Protein AF-A0A388LDQ7-F1 (afdb_monomer_lite)

Foldseek 3Di:
DDDDDDDDDDDDDDDDDDDDDDDDDDDDPDDDDDPPDPPPPPDDDPPDPDDDDDDDDDDDDDDDDDDPDPDDDPPPDPPCPPDDDPLLDADPVNLVQLVVLLVVLVVVLVVVPPVRSVPDDPQNSLQSSQVSCVVVVRHHHSVSSVVSVVVVVVVVVVVVVVVVVPDD

Radius of gyration: 33.32 Å; chains: 1; bounding box: 60×71×104 Å

Secondary structure (DSSP, 8-state):
-----------------------------------------------PPPP-------------------------------S--TTS---HHHHHHHHHHHHHHHHHHHHSTHHHHHSS-HHHHHHHHHHHHHHTT----HHHHHHHHHHHHHHHHHHHHHHHHT--

InterPro domains:
  IPR001005 SANT/Myb domain [PS50090] (90-153)
  IPR044822 Myb/SANT-like DNA-binding domain 4 [PF13837] (89-161)

pLDDT: mean 70.83, std 19.57, range [35.53, 97.06]

Structure (mmCIF, N/CA/C/O backbone):
data_AF-A0A388LDQ7-F1
#
_entry.id   AF-A0A388LDQ7-F1
#
loop_
_atom_site.group_PDB
_atom_site.id
_atom_site.type_symbol
_atom_site.label_atom_id
_atom_site.label_alt_id
_atom_site.label_comp_id
_atom_site.label_asym_id
_atom_site.label_entity_id
_atom_site.label_seq_id
_atom_site.pdbx_PDB_ins_code
_atom_site.Cartn_x
_atom_site.Cartn_y
_atom_site.Cartn_z
_atom_site.occupancy
_atom_site.B_iso_or_equiv
_atom_site.auth_seq_id
_atom_site.auth_comp_id
_atom_site.auth_asym_id
_atom_site.auth_atom_id
_atom_site.pdbx_PDB_model_num
ATOM 1 N N . MET A 1 1 ? 11.979 10.539 -60.676 1.00 44.88 1 MET A N 1
ATOM 2 C CA . MET A 1 1 ? 11.173 9.332 -60.961 1.00 44.88 1 MET A CA 1
ATOM 3 C C . MET A 1 1 ? 9.827 9.562 -60.312 1.00 44.88 1 MET A C 1
ATOM 5 O O . MET A 1 1 ? 9.741 9.486 -59.097 1.00 44.88 1 MET A O 1
ATOM 9 N N . GLU A 1 2 ? 8.830 9.957 -61.098 1.00 56.25 2 GLU A N 1
ATOM 10 C CA . GLU A 1 2 ? 7.490 10.298 -60.613 1.00 56.25 2 GLU A CA 1
ATOM 11 C C . GLU A 1 2 ? 6.458 9.740 -61.598 1.00 56.25 2 GLU A C 1
ATOM 13 O O . GLU A 1 2 ? 6.422 10.156 -62.754 1.00 56.25 2 GLU A O 1
ATOM 18 N N . ASN A 1 3 ? 5.684 8.754 -61.136 1.00 50.03 3 ASN A N 1
ATOM 19 C CA . ASN A 1 3 ? 4.371 8.262 -61.590 1.00 50.03 3 ASN A CA 1
ATOM 20 C C . ASN A 1 3 ? 4.084 7.005 -60.709 1.00 50.03 3 ASN A C 1
ATOM 22 O O . ASN A 1 3 ? 5.023 6.337 -60.299 1.00 50.03 3 ASN A O 1
ATOM 26 N N . ILE A 1 4 ? 2.894 6.625 -60.234 1.00 58.69 4 ILE A N 1
ATOM 27 C CA . ILE A 1 4 ? 1.515 6.738 -60.710 1.00 58.69 4 ILE A CA 1
ATOM 28 C C . ILE A 1 4 ? 0.579 6.778 -59.485 1.00 58.69 4 ILE A C 1
ATOM 30 O O . ILE A 1 4 ? 0.599 5.901 -58.623 1.00 58.69 4 ILE A O 1
ATOM 34 N N . THR A 1 5 ? -0.292 7.781 -59.457 1.00 57.25 5 THR A N 1
ATOM 35 C CA . THR A 1 5 ? -1.508 7.865 -58.643 1.00 57.25 5 THR A CA 1
ATOM 36 C C . THR A 1 5 ? -2.529 6.826 -59.111 1.00 57.25 5 THR A C 1
ATOM 38 O O . THR A 1 5 ? -2.852 6.832 -60.298 1.00 57.25 5 THR A O 1
ATOM 41 N N . ARG A 1 6 ? -3.091 6.015 -58.195 1.00 59.47 6 ARG A N 1
ATOM 42 C CA . ARG A 1 6 ? -4.524 5.619 -58.096 1.00 59.47 6 ARG A CA 1
ATOM 43 C C . ARG A 1 6 ? -4.703 4.281 -57.371 1.00 59.47 6 ARG A C 1
ATOM 45 O O . ARG A 1 6 ? -4.252 3.246 -57.841 1.00 59.47 6 ARG A O 1
ATOM 52 N N . GLY A 1 7 ? -5.468 4.311 -56.284 1.00 62.94 7 GLY A N 1
ATOM 53 C CA . GLY A 1 7 ? -5.995 3.120 -55.624 1.00 62.94 7 GLY A CA 1
ATOM 54 C C . GLY A 1 7 ? -6.949 3.504 -54.500 1.00 62.94 7 GLY A C 1
ATOM 55 O O . GLY A 1 7 ? -6.602 3.385 -53.333 1.00 62.94 7 GLY A O 1
ATOM 56 N N . VAL A 1 8 ? -8.122 4.038 -54.849 1.00 62.53 8 VAL A N 1
ATOM 57 C CA . VAL A 1 8 ? -9.217 4.255 -53.893 1.00 62.53 8 VAL A CA 1
ATOM 58 C C . VAL A 1 8 ? -10.045 2.974 -53.868 1.00 62.53 8 VAL A C 1
ATOM 60 O O . VAL A 1 8 ? -10.683 2.651 -54.867 1.00 62.53 8 VAL A O 1
ATOM 63 N N . SER A 1 9 ? -10.048 2.256 -52.747 1.00 66.19 9 SER A N 1
ATOM 64 C CA . SER A 1 9 ? -11.003 1.170 -52.512 1.00 66.19 9 SER A CA 1
ATOM 65 C C . SER A 1 9 ? -12.163 1.706 -51.687 1.00 66.19 9 SER A C 1
ATOM 67 O O . SER A 1 9 ? -12.020 2.000 -50.504 1.00 66.19 9 SER A O 1
ATOM 69 N N . ASN A 1 10 ? -13.310 1.840 -52.346 1.00 64.50 10 ASN A N 1
ATOM 70 C CA . ASN A 1 10 ? -14.585 2.225 -51.766 1.00 64.50 10 ASN A CA 1
ATOM 71 C C . ASN A 1 10 ? -15.541 1.043 -51.965 1.00 64.50 10 ASN A C 1
ATOM 73 O O . ASN A 1 10 ? -16.010 0.844 -53.080 1.00 64.50 10 ASN A O 1
ATOM 77 N N . MET A 1 11 ? -15.823 0.253 -50.925 1.00 70.19 11 MET A N 1
ATOM 78 C CA . MET A 1 11 ? -16.971 -0.661 -50.930 1.00 70.19 11 MET A CA 1
ATOM 79 C C . MET A 1 11 ? -17.639 -0.688 -49.557 1.00 70.19 11 MET A C 1
ATOM 81 O O . MET A 1 11 ? -17.048 -1.057 -48.547 1.00 70.19 11 MET A O 1
ATOM 85 N N . ARG A 1 12 ? -18.898 -0.258 -49.568 1.00 62.56 12 ARG A N 1
ATOM 86 C CA . ARG A 1 12 ? -19.868 -0.266 -48.480 1.00 62.56 12 ARG A CA 1
ATOM 87 C C . ARG A 1 12 ? -20.870 -1.367 -48.819 1.00 62.56 12 ARG A C 1
ATOM 89 O O . ARG A 1 12 ? -21.504 -1.277 -49.863 1.00 62.56 12 ARG A O 1
ATOM 96 N N . ALA A 1 13 ? -21.019 -2.366 -47.956 1.00 67.50 13 ALA A N 1
ATOM 97 C CA . ALA A 1 13 ? -22.099 -3.344 -48.037 1.00 67.50 13 ALA A CA 1
ATOM 98 C C . ALA A 1 13 ? -22.972 -3.197 -46.787 1.00 67.50 13 ALA A C 1
ATOM 100 O O . ALA A 1 13 ? -22.516 -3.424 -45.670 1.00 67.50 13 ALA A O 1
ATOM 101 N N . HIS A 1 14 ? -24.205 -2.738 -46.997 1.00 56.59 14 HIS A N 1
ATOM 102 C CA . HIS A 1 14 ? -25.313 -2.919 -46.063 1.00 56.59 14 HIS A CA 1
ATOM 103 C C . HIS A 1 14 ? -26.007 -4.196 -46.508 1.00 56.59 14 HIS A C 1
ATOM 105 O O . HIS A 1 14 ? -26.293 -4.354 -47.696 1.00 56.59 14 HIS A O 1
ATOM 111 N N . SER A 1 15 ? -26.260 -5.110 -45.587 1.00 62.06 15 SER A N 1
ATOM 112 C CA . SER A 1 15 ? -27.215 -6.187 -45.809 1.00 62.06 15 SER A CA 1
ATOM 113 C C . SER A 1 15 ? -28.037 -6.314 -44.541 1.00 62.06 15 SER A C 1
ATOM 115 O O . SER A 1 15 ? -27.539 -6.674 -43.480 1.00 62.06 15 SER A O 1
ATOM 117 N N . ASP A 1 16 ? -29.264 -5.851 -44.711 1.00 57.34 16 ASP A N 1
ATOM 118 C CA . ASP A 1 16 ? -30.434 -5.976 -43.865 1.00 57.34 16 ASP A CA 1
ATOM 119 C C . ASP A 1 16 ? -30.897 -7.443 -43.824 1.00 57.34 16 ASP A C 1
ATOM 121 O O . ASP A 1 16 ? -30.726 -8.167 -44.811 1.00 57.34 16 ASP A O 1
ATOM 125 N N . GLY A 1 17 ? -31.497 -7.853 -42.705 1.00 53.12 17 GLY A N 1
ATOM 126 C CA . GLY A 1 17 ? -32.461 -8.950 -42.700 1.00 53.12 17 GLY A CA 1
ATOM 127 C C . GLY A 1 17 ? -32.195 -10.052 -41.680 1.00 53.12 17 GLY A C 1
ATOM 128 O O . GLY A 1 17 ? -31.276 -10.854 -41.845 1.00 53.12 17 GLY A O 1
ATOM 129 N N . GLY A 1 18 ? -33.086 -10.156 -40.691 1.00 54.47 18 GLY A N 1
ATOM 130 C CA . GLY A 1 18 ? -33.342 -11.428 -40.020 1.00 54.47 18 GLY A CA 1
ATOM 131 C C . GLY A 1 18 ? -33.845 -11.332 -38.588 1.00 54.47 18 GLY A C 1
ATOM 132 O O . GLY A 1 18 ? -33.142 -11.771 -37.683 1.00 54.47 18 GLY A O 1
ATOM 133 N N . ASP A 1 19 ? -35.061 -10.824 -38.392 1.00 58.84 19 ASP A N 1
ATOM 134 C CA . ASP A 1 19 ? -35.851 -11.120 -37.196 1.00 58.84 19 ASP A CA 1
ATOM 135 C C . ASP A 1 19 ? -36.131 -12.633 -37.120 1.00 58.84 19 ASP A C 1
ATOM 137 O O . ASP A 1 19 ? -36.508 -13.263 -38.115 1.00 58.84 19 ASP A O 1
ATOM 141 N N . ASN A 1 20 ? -35.968 -13.223 -35.938 1.00 61.78 20 ASN A N 1
ATOM 142 C CA . ASN A 1 20 ? -36.762 -14.376 -35.528 1.00 61.78 20 ASN A CA 1
ATOM 143 C C . ASN A 1 20 ? -36.949 -14.354 -34.015 1.00 61.78 20 ASN A C 1
ATOM 145 O O . ASN A 1 20 ? -35.993 -14.433 -33.241 1.00 61.78 20 ASN A O 1
ATOM 149 N N . ASP A 1 21 ? -38.219 -14.251 -33.652 1.00 55.88 21 ASP A N 1
ATOM 150 C CA . ASP A 1 21 ? -38.769 -14.467 -32.332 1.00 55.88 21 ASP A CA 1
ATOM 151 C C . ASP A 1 21 ? -38.489 -15.897 -31.854 1.00 55.88 21 ASP A C 1
ATOM 153 O O . ASP A 1 21 ? -38.725 -16.878 -32.561 1.00 55.88 21 ASP A O 1
ATOM 157 N N . GLY A 1 22 ? -38.005 -16.002 -30.620 1.00 54.41 22 GLY A N 1
ATOM 158 C CA . GLY A 1 22 ? -37.788 -17.254 -29.908 1.00 54.41 22 GLY A CA 1
ATOM 159 C C . GLY A 1 22 ? -38.078 -17.050 -28.430 1.00 54.41 22 GLY A C 1
ATOM 160 O O . GLY A 1 22 ? -37.165 -16.893 -27.627 1.00 54.41 22 GLY A O 1
ATOM 161 N N . ASP A 1 23 ? -39.369 -16.994 -28.118 1.00 51.94 23 ASP A N 1
ATOM 162 C CA . ASP A 1 23 ? -39.954 -17.211 -26.797 1.00 51.94 23 ASP A CA 1
ATOM 163 C C . ASP A 1 23 ? -39.484 -18.549 -26.197 1.00 51.94 23 ASP A C 1
ATOM 165 O O . ASP A 1 23 ? -39.579 -19.584 -26.856 1.00 51.94 23 ASP A O 1
ATOM 169 N N . ALA A 1 24 ? -38.985 -18.514 -24.958 1.00 56.88 24 ALA A N 1
ATOM 170 C CA . ALA A 1 24 ? -39.156 -19.576 -23.964 1.00 56.88 24 ALA A CA 1
ATOM 171 C C . ALA A 1 24 ? -38.618 -19.109 -22.600 1.00 56.88 24 ALA A C 1
ATOM 173 O O . ALA A 1 24 ? -37.421 -18.876 -22.425 1.00 56.88 24 ALA A O 1
ATOM 174 N N . SER A 1 25 ? -39.535 -18.991 -21.640 1.00 57.28 25 SER A N 1
ATOM 175 C CA . SER A 1 25 ? -39.260 -18.911 -20.201 1.00 57.28 25 SER A CA 1
ATOM 176 C C . SER A 1 25 ? -38.449 -20.115 -19.714 1.00 57.28 25 SER A C 1
ATOM 178 O O . SER A 1 25 ? -38.657 -21.214 -20.219 1.00 57.28 25 SER A O 1
ATOM 180 N N . ASP A 1 26 ? -37.634 -19.928 -18.674 1.00 57.28 26 ASP A N 1
ATOM 181 C CA . ASP A 1 26 ? -37.825 -20.681 -17.425 1.00 57.28 26 ASP A CA 1
ATOM 182 C C . ASP A 1 26 ? -37.099 -19.983 -16.263 1.00 57.28 26 ASP A C 1
ATOM 184 O O . ASP A 1 26 ? -35.896 -19.709 -16.312 1.00 57.28 26 ASP A O 1
ATOM 188 N N . ASP A 1 27 ? -37.879 -19.664 -15.236 1.00 57.78 27 ASP A N 1
ATOM 189 C CA . ASP A 1 27 ? -37.435 -19.290 -13.903 1.00 57.78 27 ASP A CA 1
ATOM 190 C C . ASP A 1 27 ? -36.769 -20.496 -13.225 1.00 57.78 27 ASP A C 1
ATOM 192 O O . ASP A 1 27 ? -37.428 -21.490 -12.932 1.00 57.78 27 ASP A O 1
ATOM 196 N N . ALA A 1 28 ? -35.489 -20.371 -12.881 1.00 61.97 28 ALA A N 1
ATOM 197 C CA . ALA A 1 28 ? -34.849 -21.243 -11.902 1.00 61.97 28 ALA A CA 1
ATOM 198 C C . ALA A 1 28 ? -34.256 -20.387 -10.775 1.00 61.97 28 ALA A C 1
ATOM 200 O O . ALA A 1 28 ? -33.117 -19.917 -1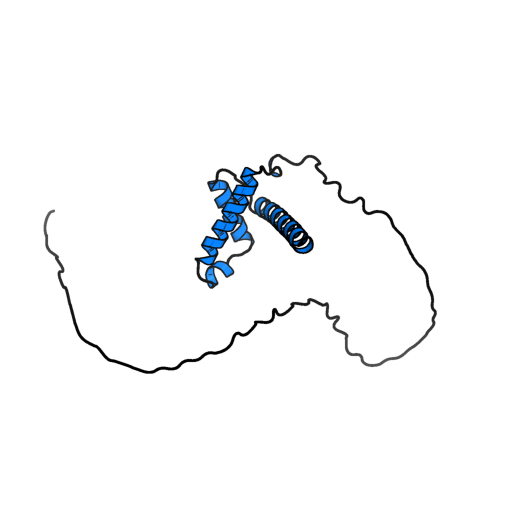0.829 1.00 61.97 28 ALA A O 1
ATOM 201 N N . ASP A 1 29 ? -35.091 -20.167 -9.759 1.00 58.94 29 ASP A N 1
ATOM 202 C CA . ASP A 1 29 ? -34.675 -19.946 -8.378 1.00 58.94 29 ASP A CA 1
ATOM 203 C C . ASP A 1 29 ? -33.929 -21.192 -7.901 1.00 58.94 29 ASP A C 1
ATOM 205 O O . ASP A 1 29 ? -34.541 -22.216 -7.618 1.00 58.94 29 ASP A O 1
ATOM 209 N N . GLU A 1 30 ? -32.604 -21.113 -7.814 1.00 59.03 30 GLU A N 1
ATOM 210 C CA . GLU A 1 30 ? -31.812 -22.118 -7.112 1.00 59.03 30 GLU A CA 1
ATOM 211 C C . GLU A 1 30 ? -30.809 -21.429 -6.188 1.00 59.03 30 GLU A C 1
ATOM 213 O O . GLU A 1 30 ? -29.662 -21.151 -6.532 1.00 59.03 30 GLU A O 1
ATOM 218 N N . GLY A 1 31 ? -31.290 -21.148 -4.978 1.00 52.03 31 GLY A N 1
ATOM 219 C CA . GLY A 1 31 ? -30.615 -21.612 -3.772 1.00 52.03 31 GLY A CA 1
ATOM 220 C C . GLY A 1 31 ? -29.258 -20.986 -3.470 1.00 52.03 31 GLY A C 1
ATOM 221 O O . GLY A 1 31 ? -28.205 -21.449 -3.902 1.00 52.03 31 GLY A O 1
ATOM 222 N N . PHE A 1 32 ? -29.295 -20.011 -2.566 1.00 55.00 32 PHE A N 1
ATOM 223 C CA . PHE A 1 32 ? -28.217 -19.695 -1.634 1.00 55.00 32 PHE A CA 1
ATOM 224 C C . PHE A 1 32 ? -27.551 -20.983 -1.114 1.00 55.00 32 PHE A C 1
ATOM 226 O O . PHE A 1 32 ? -28.099 -21.667 -0.252 1.00 55.00 32 PHE A O 1
ATOM 233 N N . LYS A 1 33 ? -26.365 -21.317 -1.635 1.00 58.09 33 LYS A N 1
ATOM 234 C CA . LYS A 1 33 ? -25.460 -22.268 -0.992 1.00 58.09 33 LYS A CA 1
ATOM 235 C C . LYS A 1 33 ? -24.370 -21.484 -0.274 1.00 58.09 33 LYS A C 1
ATOM 237 O O . LYS A 1 33 ? -23.517 -20.836 -0.877 1.00 58.09 33 LYS A O 1
ATOM 242 N N . GLU A 1 34 ? -24.465 -21.513 1.042 1.00 56.25 34 GLU A N 1
ATOM 243 C CA . GLU A 1 34 ? -23.386 -21.212 1.966 1.00 56.25 34 GLU A CA 1
ATOM 244 C C . GLU A 1 34 ? -22.212 -22.164 1.687 1.00 56.25 34 GLU A C 1
ATOM 246 O O . GLU A 1 34 ? -22.246 -23.347 2.020 1.00 56.25 34 GLU A O 1
ATOM 251 N N . ASP A 1 35 ? -21.170 -21.674 1.015 1.00 54.03 35 ASP A N 1
ATOM 252 C CA . ASP A 1 35 ? -19.917 -22.416 0.915 1.00 54.03 35 ASP A CA 1
ATOM 253 C C . ASP A 1 35 ? -19.231 -22.340 2.284 1.00 54.03 35 ASP A C 1
ATOM 255 O O . ASP A 1 35 ? -18.598 -21.350 2.655 1.00 54.03 35 ASP A O 1
ATOM 259 N N . VAL A 1 36 ? -19.448 -23.402 3.057 1.00 63.78 36 VAL A N 1
ATOM 260 C CA . VAL A 1 36 ? -18.804 -23.688 4.335 1.00 63.78 36 VAL A CA 1
ATOM 261 C C . VAL A 1 36 ? -17.295 -23.596 4.130 1.00 63.78 36 VAL A C 1
ATOM 263 O O . VAL A 1 36 ? -16.711 -24.339 3.340 1.00 63.78 36 VAL A O 1
ATOM 266 N N . GLU A 1 37 ? -16.674 -22.642 4.818 1.00 56.53 37 GLU A N 1
ATOM 267 C CA . GLU A 1 37 ? -15.229 -22.477 4.895 1.00 56.53 37 GLU A CA 1
ATOM 268 C C . GLU A 1 37 ? -14.640 -23.802 5.393 1.00 56.53 37 GLU A C 1
ATOM 270 O O . GLU A 1 37 ? -14.803 -24.174 6.555 1.00 56.53 37 GLU A O 1
ATOM 275 N N . ALA A 1 38 ? -14.030 -24.567 4.484 1.00 59.78 38 ALA A N 1
ATOM 276 C CA . ALA A 1 38 ? -13.283 -25.756 4.845 1.00 59.78 38 ALA A CA 1
ATOM 277 C C . ALA A 1 38 ? -12.105 -25.293 5.704 1.00 59.78 38 ALA A C 1
ATOM 279 O O . ALA A 1 38 ? -11.132 -24.737 5.193 1.00 59.78 38 ALA A O 1
ATOM 280 N N . GLY A 1 39 ? -12.253 -25.463 7.018 1.00 50.41 39 GLY A N 1
ATOM 281 C CA . GLY A 1 39 ? -11.175 -25.316 7.977 1.00 50.41 39 GLY A CA 1
ATOM 282 C C . GLY A 1 39 ? -10.049 -26.259 7.584 1.00 50.41 39 GLY A C 1
ATOM 283 O O . GLY A 1 39 ? -10.201 -27.477 7.641 1.00 50.41 39 GLY A O 1
ATOM 284 N N . ASP A 1 40 ? -8.938 -25.681 7.148 1.00 57.81 40 ASP A N 1
ATOM 285 C CA . ASP A 1 40 ? -7.655 -26.365 7.070 1.00 57.81 40 ASP A CA 1
ATOM 286 C C . ASP A 1 40 ? -7.105 -26.421 8.503 1.00 57.81 40 ASP A C 1
ATOM 288 O O . ASP A 1 40 ? -6.300 -25.588 8.923 1.00 57.81 40 ASP A O 1
ATOM 292 N N . ASP A 1 41 ? -7.666 -27.332 9.301 1.00 65.56 41 ASP A N 1
ATOM 293 C CA . ASP A 1 41 ? -7.072 -27.762 10.564 1.00 65.56 41 ASP A CA 1
ATOM 294 C C . ASP A 1 41 ? -5.873 -28.652 10.211 1.00 65.56 41 ASP A C 1
ATOM 296 O O . ASP A 1 41 ? -6.000 -29.853 9.957 1.00 65.56 41 ASP A O 1
ATOM 300 N N . ASP A 1 42 ? -4.695 -28.029 10.153 1.00 62.22 42 ASP A N 1
ATOM 301 C CA . ASP A 1 42 ? -3.397 -28.702 10.201 1.00 62.22 42 ASP A CA 1
ATOM 302 C C . ASP A 1 42 ? -3.190 -29.240 11.630 1.00 62.22 42 ASP A C 1
ATOM 304 O O . ASP A 1 42 ? -2.406 -28.722 12.424 1.00 62.22 42 ASP A O 1
ATOM 308 N N . ASP A 1 43 ? -3.961 -30.269 11.983 1.00 57.78 43 ASP A N 1
ATOM 309 C CA . ASP A 1 43 ? -3.670 -31.129 13.121 1.00 57.78 43 ASP A CA 1
ATOM 310 C C . ASP A 1 43 ? -2.805 -32.290 12.621 1.00 57.78 43 ASP A C 1
ATOM 312 O O . ASP A 1 43 ? -3.286 -33.292 12.087 1.00 57.78 43 ASP A O 1
ATOM 316 N N . ASP A 1 44 ? -1.497 -32.101 12.785 1.00 59.66 44 ASP A N 1
ATOM 317 C CA . ASP A 1 44 ? -0.438 -33.100 12.944 1.00 59.66 44 ASP A CA 1
ATOM 318 C C . ASP A 1 44 ? -0.993 -34.530 13.148 1.00 59.66 44 ASP A C 1
ATOM 320 O O . ASP A 1 44 ? -1.353 -34.938 14.255 1.00 59.66 44 ASP A O 1
ATOM 324 N N . ILE A 1 45 ? -1.110 -35.305 12.061 1.00 58.44 45 ILE A N 1
ATOM 325 C CA . ILE A 1 45 ? -1.465 -36.726 12.132 1.00 58.44 45 ILE A CA 1
ATOM 326 C C . ILE A 1 45 ? -0.164 -37.504 12.365 1.00 58.44 45 ILE A C 1
ATOM 328 O O . ILE A 1 45 ? 0.569 -37.761 11.402 1.00 58.44 45 ILE A O 1
ATOM 332 N N . PRO A 1 46 ? 0.142 -37.986 13.586 1.00 52.09 46 PRO A N 1
ATOM 333 C CA . PRO A 1 46 ? 1.205 -38.957 13.750 1.00 52.09 46 PRO A CA 1
ATOM 334 C C . PRO A 1 46 ? 0.750 -40.266 13.103 1.00 52.09 46 PRO A C 1
ATOM 336 O O . PRO A 1 46 ? -0.084 -41.003 13.640 1.00 52.09 46 PRO A O 1
ATOM 339 N N . ILE A 1 47 ? 1.311 -40.574 11.933 1.00 52.53 47 ILE A N 1
ATOM 340 C CA . ILE A 1 47 ? 1.154 -41.868 11.269 1.00 52.53 47 ILE A CA 1
ATOM 341 C C . ILE A 1 47 ? 1.681 -42.948 12.224 1.00 52.53 47 ILE A C 1
ATOM 343 O O . ILE A 1 47 ? 2.884 -43.130 12.411 1.00 52.53 47 ILE A O 1
ATOM 347 N N . ARG A 1 48 ? 0.753 -43.667 12.861 1.00 59.41 48 ARG A N 1
ATOM 348 C CA . ARG A 1 48 ? 1.032 -44.814 13.732 1.00 59.41 48 ARG A CA 1
ATOM 349 C C . ARG A 1 48 ? 1.446 -45.995 12.845 1.00 59.41 48 ARG A C 1
ATOM 351 O O . ARG A 1 48 ? 0.631 -46.416 12.024 1.00 59.41 48 ARG A O 1
ATOM 358 N N . PRO A 1 49 ? 2.634 -46.602 13.008 1.00 49.31 49 PRO A N 1
ATOM 359 C CA . PRO A 1 49 ? 2.908 -47.863 12.343 1.00 49.31 49 PRO A CA 1
ATOM 360 C C . PRO A 1 49 ? 2.103 -48.982 13.016 1.00 49.31 49 PRO A C 1
ATOM 362 O O . PRO A 1 49 ? 2.222 -49.256 14.213 1.00 49.31 49 PRO A O 1
ATOM 365 N N . LEU A 1 50 ? 1.245 -49.600 12.207 1.00 46.44 50 LEU A N 1
ATOM 366 C CA . LEU A 1 50 ? 0.429 -50.767 12.513 1.00 46.44 50 LEU A CA 1
ATOM 367 C C . LEU A 1 50 ? 1.345 -51.953 12.860 1.00 46.44 50 LEU A C 1
ATOM 369 O O . LEU A 1 50 ? 2.172 -52.377 12.056 1.00 46.44 50 LEU A O 1
ATOM 373 N N . GLY A 1 51 ? 1.234 -52.446 14.093 1.00 35.53 51 GLY A N 1
ATOM 374 C CA . GLY A 1 51 ? 2.176 -53.403 14.664 1.00 35.53 51 GLY A CA 1
ATOM 375 C C . GLY A 1 51 ? 2.078 -54.827 14.117 1.00 35.53 51 GLY A C 1
ATOM 376 O O . GLY A 1 51 ? 1.043 -55.252 13.606 1.00 35.53 51 GLY A O 1
ATOM 377 N N . LYS A 1 52 ? 3.150 -55.596 14.346 1.00 43.44 52 LYS A N 1
ATOM 378 C CA . LYS A 1 52 ? 3.112 -57.057 14.490 1.00 43.44 52 LYS A CA 1
ATOM 379 C C . LYS A 1 52 ? 4.255 -57.547 15.394 1.00 43.44 52 LYS A C 1
ATOM 381 O O . LYS A 1 52 ? 5.425 -57.404 15.073 1.00 43.44 52 LYS A O 1
ATOM 386 N N . THR A 1 53 ? 3.825 -58.136 16.515 1.00 41.19 53 THR A N 1
ATOM 387 C CA . THR A 1 53 ? 4.401 -59.271 17.265 1.00 41.19 53 THR A CA 1
ATOM 388 C C . THR A 1 53 ? 5.826 -59.195 17.832 1.00 41.19 53 THR A C 1
ATOM 390 O O . THR A 1 53 ? 6.801 -59.151 17.095 1.00 41.19 53 THR A O 1
ATOM 393 N N . GLY A 1 54 ? 5.933 -59.392 19.153 1.00 35.69 54 GLY A N 1
ATOM 394 C CA . GLY A 1 54 ? 7.157 -59.869 19.810 1.00 35.69 54 GLY A CA 1
ATOM 395 C C . GLY A 1 54 ? 7.336 -59.316 21.221 1.00 35.69 54 GLY A C 1
ATOM 396 O O . GLY A 1 54 ? 7.926 -58.261 21.407 1.00 35.69 54 GLY A O 1
ATOM 397 N N . GLY A 1 55 ? 6.792 -60.003 22.226 1.00 42.78 55 GLY A N 1
ATOM 398 C CA . GLY A 1 55 ? 6.794 -59.532 23.610 1.00 42.78 55 GLY A CA 1
ATOM 399 C C . GLY A 1 55 ? 8.156 -59.573 24.315 1.00 42.78 55 GLY A C 1
ATOM 400 O O . GLY A 1 55 ? 8.949 -60.487 24.110 1.00 42.78 55 GLY A O 1
ATOM 401 N N . ARG A 1 56 ? 8.362 -58.643 25.255 1.00 48.44 56 ARG A N 1
ATOM 402 C CA . ARG A 1 56 ? 8.963 -58.903 26.577 1.00 48.44 56 ARG A CA 1
ATOM 403 C C . ARG A 1 56 ? 8.732 -57.696 27.484 1.00 48.44 56 ARG A C 1
ATOM 405 O O . ARG A 1 56 ? 9.027 -56.572 27.109 1.00 48.44 56 ARG A O 1
ATOM 412 N N . GLY A 1 57 ? 8.112 -57.947 28.635 1.00 40.62 57 GLY A N 1
ATOM 413 C CA . GLY A 1 57 ? 7.565 -56.917 29.516 1.00 40.62 57 GLY A CA 1
ATOM 414 C C . GLY A 1 57 ? 8.557 -56.234 30.458 1.00 40.62 57 GLY A C 1
ATOM 415 O O . GLY A 1 57 ? 9.757 -56.204 30.195 1.00 40.62 57 GLY A O 1
ATOM 416 N N . LYS A 1 58 ? 7.991 -55.800 31.606 1.00 47.31 58 LYS A N 1
ATOM 417 C CA . LYS A 1 58 ? 8.600 -55.143 32.789 1.00 47.31 58 LYS A CA 1
ATOM 418 C C . LYS A 1 58 ? 8.564 -53.609 32.651 1.00 47.31 58 LYS A C 1
ATOM 420 O O . LYS A 1 58 ? 9.305 -53.052 31.869 1.00 47.31 58 LYS A O 1
ATOM 425 N N . GLY A 1 59 ? 7.710 -52.831 33.312 1.00 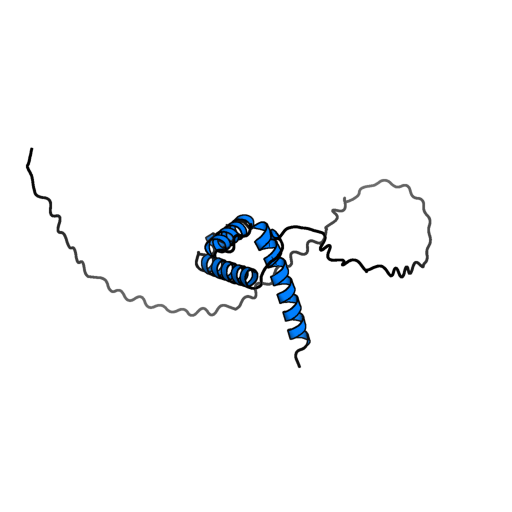40.16 59 GLY A N 1
ATOM 426 C CA . GLY A 1 59 ? 6.935 -52.998 34.537 1.00 40.16 59 GLY A CA 1
ATOM 427 C C . GLY A 1 59 ? 7.302 -51.855 35.497 1.00 40.16 59 GLY A C 1
ATOM 428 O O . GLY A 1 59 ? 8.487 -51.581 35.647 1.00 40.16 59 GLY A O 1
ATOM 429 N N . ARG A 1 60 ? 6.295 -51.316 36.214 1.00 51.78 60 ARG A N 1
ATOM 430 C CA . ARG A 1 60 ? 6.370 -50.368 37.361 1.00 51.78 60 ARG A CA 1
ATOM 431 C C . ARG A 1 60 ? 6.635 -48.901 36.959 1.00 51.78 60 ARG A C 1
ATOM 433 O O . ARG A 1 60 ? 7.598 -48.634 36.270 1.00 51.78 60 ARG A O 1
ATOM 440 N N . GLY A 1 61 ? 5.887 -47.882 37.374 1.00 42.16 61 GLY A N 1
ATOM 441 C CA . GLY A 1 61 ? 4.760 -47.746 38.296 1.00 42.16 61 GLY A CA 1
ATOM 442 C C . GLY A 1 61 ? 4.757 -46.321 38.881 1.00 42.16 61 GLY A C 1
ATOM 443 O O . GLY A 1 61 ? 5.827 -45.739 38.991 1.00 42.16 61 GLY A O 1
ATOM 444 N N . ARG A 1 62 ? 3.580 -45.852 39.338 1.00 51.25 62 ARG A N 1
ATOM 445 C CA . ARG A 1 62 ? 3.345 -44.725 40.282 1.00 51.25 62 ARG A CA 1
ATOM 446 C C . ARG A 1 62 ? 3.704 -43.334 39.710 1.00 51.25 62 ARG A C 1
ATOM 448 O O . ARG A 1 62 ? 4.823 -43.092 39.310 1.00 51.25 62 ARG A O 1
ATOM 455 N N . GLY A 1 63 ? 2.800 -42.370 39.583 1.00 39.88 63 GLY A N 1
ATOM 456 C CA . GLY A 1 63 ? 1.854 -41.907 40.588 1.00 39.88 63 GLY A CA 1
ATOM 457 C C . GLY A 1 63 ? 2.329 -40.553 41.131 1.00 39.88 63 GLY A C 1
ATOM 458 O O . GLY A 1 63 ? 3.425 -40.465 41.665 1.00 39.88 63 GLY A O 1
ATOM 459 N N . ALA A 1 64 ? 1.442 -39.561 41.041 1.00 44.41 64 ALA A N 1
ATOM 460 C CA . ALA A 1 64 ? 1.342 -38.381 41.900 1.00 44.41 64 ALA A CA 1
ATOM 461 C C . ALA A 1 64 ? 2.250 -37.143 41.668 1.00 44.41 64 ALA A C 1
ATOM 463 O O . ALA A 1 64 ? 3.413 -37.105 42.039 1.00 44.41 64 ALA A O 1
ATOM 464 N N . LEU A 1 65 ? 1.561 -36.071 41.249 1.00 46.12 65 LEU A N 1
ATOM 465 C CA . LEU A 1 65 ? 1.453 -34.768 41.927 1.00 46.12 65 LEU A CA 1
ATOM 466 C C . LEU A 1 65 ? 2.630 -33.766 41.929 1.00 46.12 65 LEU A C 1
ATOM 468 O O . LEU A 1 65 ? 3.750 -34.047 42.325 1.00 46.12 65 LEU A O 1
ATOM 472 N N . ARG A 1 66 ? 2.199 -32.508 41.724 1.00 52.03 66 ARG A N 1
ATOM 473 C CA . ARG A 1 66 ? 2.773 -31.218 42.156 1.00 52.03 66 ARG A CA 1
ATOM 474 C C . ARG A 1 66 ? 3.955 -30.650 41.367 1.00 52.03 66 ARG A C 1
ATOM 476 O O . ARG A 1 66 ? 5.107 -30.988 41.579 1.00 52.03 66 ARG A O 1
ATOM 483 N N . GLY A 1 67 ? 3.642 -29.584 40.632 1.00 41.47 67 GLY A N 1
ATOM 484 C CA . GLY A 1 67 ? 4.610 -28.585 40.192 1.00 41.47 67 GLY A CA 1
ATOM 485 C C . GLY A 1 67 ? 3.922 -27.298 39.748 1.00 41.47 67 GLY A C 1
ATOM 486 O O . GLY A 1 67 ? 3.855 -27.009 38.564 1.00 41.47 67 GLY A O 1
ATOM 487 N N . ARG A 1 68 ? 3.367 -26.531 40.695 1.00 54.69 68 ARG A N 1
ATOM 488 C CA . ARG A 1 68 ? 2.928 -25.149 40.453 1.00 54.69 68 ARG A CA 1
ATOM 489 C C . ARG A 1 68 ? 4.171 -24.264 40.408 1.00 54.69 68 ARG A C 1
ATOM 491 O O . ARG A 1 68 ? 4.650 -23.852 41.459 1.00 54.69 68 ARG A O 1
ATOM 498 N N . SER A 1 69 ? 4.679 -23.967 39.218 1.00 52.66 69 SER A N 1
ATOM 499 C CA . SER A 1 69 ? 5.665 -22.905 39.011 1.00 52.66 69 SER A CA 1
ATOM 500 C C . SER A 1 69 ? 4.952 -21.635 38.550 1.00 52.66 69 SER A C 1
ATOM 502 O O . SER A 1 69 ? 4.666 -21.408 37.380 1.00 52.66 69 SER A O 1
ATOM 504 N N . VAL A 1 70 ? 4.650 -20.781 39.527 1.00 53.19 70 VAL A N 1
ATOM 505 C CA . VAL A 1 70 ? 4.387 -19.355 39.315 1.00 53.19 70 VAL A CA 1
ATOM 506 C C . VAL A 1 70 ? 5.714 -18.702 38.927 1.00 53.19 70 VAL A C 1
ATOM 508 O O . VAL A 1 70 ? 6.503 -18.318 39.785 1.00 53.19 70 VAL A O 1
ATOM 511 N N . GLY A 1 71 ? 5.975 -18.615 37.625 1.00 45.38 71 GLY A N 1
ATOM 512 C CA . GLY A 1 71 ? 7.076 -17.844 37.056 1.00 45.38 71 GLY A CA 1
ATOM 513 C C . GLY A 1 71 ? 6.577 -16.489 36.568 1.00 45.38 71 GLY A C 1
ATOM 514 O O . GLY A 1 71 ? 6.177 -16.344 35.419 1.00 45.38 71 GLY A O 1
ATOM 515 N N . ARG A 1 72 ? 6.594 -15.483 37.448 1.00 56.06 72 ARG A N 1
ATOM 516 C CA . ARG A 1 72 ? 6.581 -14.070 37.043 1.00 56.06 72 ARG A CA 1
ATOM 517 C C . ARG A 1 72 ? 7.825 -13.811 36.190 1.00 56.06 72 ARG A C 1
ATOM 519 O O . ARG A 1 72 ? 8.930 -13.964 36.696 1.00 56.06 72 ARG A O 1
ATOM 526 N N . GLY A 1 73 ? 7.656 -13.377 34.943 1.00 52.16 73 GLY A N 1
ATOM 527 C CA . GLY A 1 73 ? 8.808 -13.042 34.100 1.00 52.16 73 GLY A CA 1
ATOM 528 C C . GLY A 1 73 ? 8.483 -12.617 32.673 1.00 52.16 73 GLY A C 1
ATOM 529 O O . GLY A 1 73 ? 9.219 -12.964 31.766 1.00 52.16 73 GLY A O 1
ATOM 530 N N . GLY A 1 74 ? 7.386 -11.890 32.454 1.00 49.03 74 G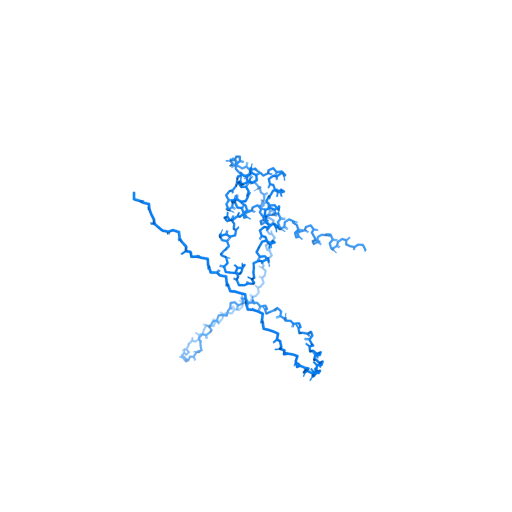LY A N 1
ATOM 531 C CA . GLY A 1 74 ? 6.995 -11.388 31.132 1.00 49.03 74 GLY A CA 1
ATOM 532 C C . GLY A 1 74 ? 7.195 -9.882 30.967 1.00 49.03 74 GLY A C 1
ATOM 533 O O . GLY A 1 74 ? 6.299 -9.211 30.474 1.00 49.03 74 GLY A O 1
ATOM 534 N N . ARG A 1 75 ? 8.324 -9.311 31.410 1.00 59.03 75 ARG A N 1
ATOM 535 C CA . ARG A 1 75 ? 8.757 -7.980 30.936 1.00 59.03 75 ARG A CA 1
ATOM 536 C C . ARG A 1 75 ? 9.659 -8.182 29.720 1.00 59.03 75 ARG A C 1
ATOM 538 O O . ARG A 1 75 ? 10.860 -7.973 29.787 1.00 59.03 75 ARG A O 1
ATOM 545 N N . GLY A 1 76 ? 9.063 -8.668 28.638 1.00 53.69 76 GLY A N 1
ATOM 546 C CA . GLY A 1 76 ? 9.710 -8.874 27.346 1.00 53.69 76 GLY A CA 1
ATOM 547 C C . GLY A 1 76 ? 8.964 -8.067 26.299 1.00 53.69 76 GLY A C 1
ATOM 548 O O . GLY A 1 76 ? 8.075 -8.574 25.630 1.00 53.69 76 GLY A O 1
ATOM 549 N N . GLY A 1 77 ? 9.272 -6.781 26.243 1.00 50.09 77 GLY A N 1
ATOM 550 C CA . GLY A 1 77 ? 8.700 -5.840 25.289 1.00 50.09 77 GLY A CA 1
ATOM 551 C C . GLY A 1 77 ? 9.419 -4.504 25.375 1.00 50.09 77 GLY A C 1
ATOM 552 O O . GLY A 1 77 ? 8.790 -3.455 25.282 1.00 50.09 77 GLY A O 1
ATOM 553 N N . ALA A 1 78 ? 10.729 -4.541 25.635 1.00 48.50 78 ALA A N 1
ATOM 554 C CA . ALA A 1 78 ? 11.571 -3.429 25.253 1.00 48.50 78 ALA A CA 1
ATOM 555 C C . ALA A 1 78 ? 11.506 -3.400 23.726 1.00 48.50 78 ALA A C 1
ATOM 557 O O . ALA A 1 78 ? 11.982 -4.316 23.062 1.00 48.50 78 ALA A O 1
ATOM 558 N N . ASN A 1 79 ? 10.823 -2.402 23.170 1.00 59.72 79 ASN A N 1
ATOM 559 C CA . ASN A 1 79 ? 11.109 -2.025 21.800 1.00 59.72 79 ASN A CA 1
ATOM 560 C C . ASN A 1 79 ? 12.562 -1.563 21.846 1.00 59.72 79 ASN A C 1
ATOM 562 O O . ASN A 1 79 ? 12.849 -0.509 22.412 1.00 59.72 79 ASN A O 1
ATOM 566 N N . ASP A 1 80 ? 13.471 -2.404 21.362 1.00 51.97 80 ASP A N 1
ATOM 567 C CA . ASP A 1 80 ? 14.833 -2.008 21.055 1.00 51.97 80 ASP A CA 1
ATOM 568 C C . ASP A 1 80 ? 14.766 -0.913 19.983 1.00 51.97 80 ASP A C 1
ATOM 570 O O . ASP A 1 80 ? 14.957 -1.163 18.793 1.00 51.97 80 ASP A O 1
ATOM 574 N N . ASP A 1 81 ? 14.524 0.328 20.405 1.00 57.06 81 ASP A N 1
ATOM 575 C CA . ASP A 1 81 ? 14.852 1.534 19.645 1.00 57.06 81 ASP A CA 1
ATOM 576 C C . ASP A 1 81 ? 16.368 1.781 19.779 1.00 57.06 81 ASP A C 1
ATOM 578 O O . ASP A 1 81 ? 16.871 2.810 20.220 1.00 57.06 81 ASP A O 1
ATOM 582 N N . GLY A 1 82 ? 17.120 0.720 19.483 1.00 46.81 82 GLY A N 1
ATOM 583 C CA . GLY A 1 82 ? 18.567 0.674 19.469 1.00 46.81 82 GLY A CA 1
ATOM 584 C C . GLY A 1 82 ? 19.055 0.945 18.055 1.00 46.81 82 GLY A C 1
ATOM 585 O O . GLY A 1 82 ? 19.371 0.013 17.315 1.00 46.81 82 GLY A O 1
ATOM 586 N N . GLY A 1 83 ? 19.083 2.225 17.679 1.00 51.44 83 GLY A N 1
ATOM 587 C CA . GLY A 1 83 ? 19.995 2.768 16.667 1.00 51.44 83 GLY A CA 1
ATOM 588 C C . GLY A 1 83 ? 19.910 2.178 15.256 1.00 51.44 83 GLY A C 1
ATOM 589 O O . GLY A 1 83 ? 20.919 1.709 14.731 1.00 51.44 83 GLY A O 1
ATOM 590 N N . LYS A 1 84 ? 18.743 2.225 14.598 1.00 48.12 84 LYS A N 1
ATOM 591 C CA . LYS A 1 84 ? 18.594 1.781 13.198 1.00 48.12 84 LYS A CA 1
ATOM 592 C C . LYS A 1 84 ? 17.846 2.810 12.353 1.00 48.12 84 LYS A C 1
ATOM 594 O O . LYS A 1 84 ? 16.635 2.745 12.241 1.00 48.12 84 LYS A O 1
ATOM 599 N N . SER A 1 85 ? 18.635 3.696 11.738 1.00 47.84 85 SER A N 1
ATOM 600 C CA . SER A 1 85 ? 18.449 4.368 10.439 1.00 47.84 85 SER A CA 1
ATOM 601 C C . SER A 1 85 ? 17.090 5.022 10.142 1.00 47.84 85 SER A C 1
ATOM 603 O O . SER A 1 85 ? 16.046 4.380 10.169 1.00 47.84 85 SER A O 1
ATOM 605 N N . ALA A 1 86 ? 17.119 6.277 9.687 1.00 53.31 86 ALA A N 1
ATOM 606 C CA . ALA A 1 86 ? 15.985 7.061 9.176 1.00 53.31 86 ALA A CA 1
ATOM 607 C C . ALA A 1 86 ? 15.038 6.328 8.185 1.00 53.31 86 ALA A C 1
ATOM 609 O O . ALA A 1 86 ? 13.930 6.787 7.931 1.00 53.31 86 ALA A O 1
ATOM 610 N N . MET A 1 87 ? 15.434 5.164 7.662 1.00 56.12 87 MET A N 1
ATOM 611 C CA . MET A 1 87 ? 14.629 4.239 6.860 1.00 56.12 87 MET A CA 1
ATOM 612 C C . MET A 1 87 ? 13.452 3.580 7.615 1.00 56.12 87 MET A C 1
ATOM 614 O O . MET A 1 87 ? 12.412 3.326 7.002 1.00 56.12 87 MET A O 1
ATOM 618 N N . TYR A 1 88 ? 13.580 3.327 8.927 1.00 67.50 88 TYR A N 1
ATOM 619 C CA . TYR A 1 88 ? 12.519 2.733 9.762 1.00 67.50 88 TYR A CA 1
ATOM 620 C C . TYR A 1 88 ? 11.512 3.755 10.305 1.00 67.50 88 TYR A C 1
ATOM 622 O O . TYR A 1 88 ? 10.441 3.367 10.778 1.00 67.50 88 TYR A O 1
ATOM 630 N N . TYR A 1 89 ? 11.821 5.051 10.227 1.00 78.75 89 TYR A N 1
ATOM 631 C CA . TYR A 1 89 ? 10.894 6.102 10.624 1.00 78.75 89 TYR A CA 1
ATOM 632 C C . TYR A 1 89 ? 9.831 6.270 9.528 1.00 78.75 89 TYR A C 1
ATOM 634 O O . TYR A 1 89 ? 10.159 6.467 8.358 1.00 78.75 89 TYR A O 1
ATOM 642 N N . TRP A 1 90 ? 8.559 6.114 9.904 1.00 90.38 90 TRP A N 1
ATOM 643 C CA . TRP A 1 90 ? 7.410 6.253 9.007 1.00 90.38 90 TRP A CA 1
ATOM 644 C C . TRP A 1 90 ? 6.585 7.465 9.418 1.00 90.38 90 TRP A C 1
ATOM 646 O O . TRP A 1 90 ? 5.859 7.394 10.416 1.00 90.38 90 TRP A O 1
ATOM 656 N N . SER A 1 91 ? 6.646 8.540 8.636 1.00 92.50 91 SER A N 1
ATOM 657 C CA . SER A 1 91 ? 5.807 9.717 8.870 1.00 92.50 91 SER A CA 1
ATOM 658 C C . SER A 1 91 ? 4.319 9.382 8.664 1.00 92.50 91 SER A C 1
ATOM 660 O O . SER A 1 91 ? 3.993 8.445 7.923 1.00 92.50 91 SER A O 1
ATOM 662 N N . PRO A 1 92 ? 3.376 10.110 9.289 1.00 92.88 92 PRO A N 1
ATOM 663 C CA . PRO A 1 92 ? 1.946 9.915 9.042 1.00 92.88 92 PRO A CA 1
ATOM 664 C C . PRO A 1 92 ? 1.591 10.008 7.552 1.00 92.88 92 PRO A C 1
ATOM 666 O O . PRO A 1 92 ? 0.790 9.224 7.049 1.00 92.88 92 PRO A O 1
ATOM 669 N N . GLU A 1 93 ? 2.238 10.909 6.815 1.00 93.62 93 GLU A N 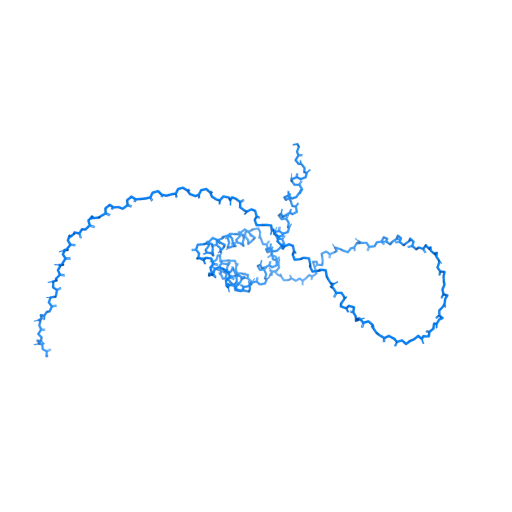1
ATOM 670 C CA . GLU A 1 93 ? 2.042 11.088 5.376 1.00 93.62 93 GLU A CA 1
ATOM 671 C C . GLU A 1 93 ? 2.504 9.860 4.585 1.00 93.62 93 GLU A C 1
ATOM 673 O O . GLU A 1 93 ? 1.810 9.442 3.657 1.00 93.62 93 GLU A O 1
ATOM 678 N N . GLU A 1 94 ? 3.640 9.260 4.957 1.00 95.00 94 GLU A N 1
ATOM 679 C CA . GLU A 1 94 ? 4.138 8.013 4.362 1.00 95.00 94 GLU A CA 1
ATOM 680 C C . GLU A 1 94 ? 3.200 6.837 4.652 1.00 95.00 94 GLU A C 1
ATOM 682 O O . GLU A 1 94 ? 2.915 6.031 3.766 1.00 95.00 94 GLU A O 1
ATOM 687 N N . GLN A 1 95 ? 2.669 6.754 5.874 1.00 95.62 95 GLN A N 1
ATOM 688 C CA . GLN A 1 95 ? 1.700 5.722 6.252 1.00 95.62 95 GLN A CA 1
ATOM 689 C C . GLN A 1 95 ? 0.407 5.860 5.446 1.00 95.62 95 GLN A C 1
ATOM 691 O O . GLN A 1 95 ? -0.095 4.881 4.895 1.00 95.62 95 GLN A O 1
ATOM 696 N N . MET A 1 96 ? -0.104 7.084 5.309 1.00 96.00 96 MET A N 1
ATOM 697 C CA . MET A 1 96 ? -1.286 7.359 4.496 1.00 96.00 96 MET A CA 1
ATOM 698 C C . MET A 1 96 ? -1.028 7.105 3.006 1.00 96.00 96 MET A C 1
ATOM 700 O O . MET A 1 96 ? -1.917 6.616 2.310 1.00 96.00 96 MET A O 1
ATOM 704 N N . ALA A 1 97 ? 0.177 7.392 2.503 1.00 96.75 97 ALA A N 1
ATOM 705 C CA . ALA A 1 97 ? 0.564 7.058 1.134 1.00 96.75 97 ALA A CA 1
ATOM 706 C C . ALA A 1 97 ? 0.550 5.542 0.897 1.00 96.75 97 ALA A C 1
ATOM 708 O O . ALA A 1 97 ? -0.020 5.101 -0.100 1.00 96.75 97 ALA A O 1
ATOM 709 N N . LEU A 1 98 ? 1.071 4.751 1.840 1.00 97.00 98 LEU A N 1
ATOM 710 C CA . LEU A 1 98 ? 1.031 3.290 1.769 1.00 97.00 98 LEU A CA 1
ATOM 711 C C . LEU A 1 98 ? -0.410 2.770 1.715 1.00 97.00 98 LEU A C 1
ATO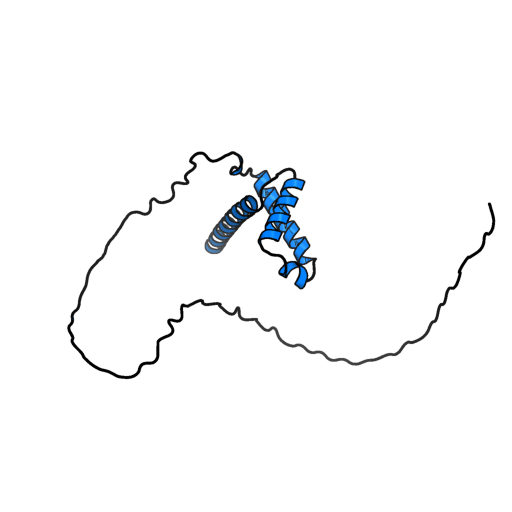M 713 O O . LEU A 1 98 ? -0.726 1.935 0.870 1.00 97.00 98 LEU A O 1
ATOM 717 N N . VAL A 1 99 ? -1.297 3.300 2.564 1.00 97.06 99 VAL A N 1
ATOM 718 C CA . VAL A 1 99 ? -2.719 2.919 2.569 1.00 97.06 99 VAL A CA 1
ATOM 719 C C . VAL A 1 99 ? -3.394 3.240 1.237 1.00 97.06 99 VAL A C 1
ATOM 721 O O . VAL A 1 99 ? -4.121 2.403 0.700 1.00 97.06 99 VAL A O 1
ATOM 724 N N . ARG A 1 100 ? -3.118 4.418 0.666 1.00 97.00 100 ARG A N 1
ATOM 725 C CA . ARG A 1 100 ? -3.630 4.798 -0.658 1.00 97.00 100 ARG A CA 1
ATOM 726 C C . ARG A 1 100 ? -3.120 3.863 -1.754 1.00 97.00 100 ARG A C 1
ATOM 728 O O . ARG A 1 100 ? -3.938 3.324 -2.493 1.00 97.00 100 ARG A O 1
ATOM 735 N N . CYS A 1 101 ? -1.809 3.620 -1.814 1.00 96.88 101 CYS A N 1
ATOM 736 C CA . CYS A 1 101 ? -1.198 2.738 -2.814 1.00 96.88 101 CYS A CA 1
ATOM 737 C C . CYS A 1 101 ? -1.753 1.313 -2.726 1.00 96.88 101 CYS A C 1
ATOM 739 O O . CYS A 1 101 ? -2.021 0.686 -3.747 1.00 96.88 101 CYS A O 1
ATOM 741 N N . LYS A 1 102 ? -1.957 0.806 -1.505 1.00 95.62 102 LYS A N 1
ATOM 742 C CA . LYS A 1 102 ? -2.500 -0.532 -1.273 1.00 95.62 102 LYS A CA 1
ATOM 743 C C . LYS A 1 102 ? -3.951 -0.658 -1.738 1.00 95.62 102 LYS A C 1
ATOM 745 O O . LYS A 1 102 ? -4.266 -1.596 -2.465 1.00 95.62 102 LYS A O 1
ATOM 750 N N . ARG A 1 103 ? -4.807 0.307 -1.383 1.00 95.19 103 ARG A N 1
ATOM 751 C CA . ARG A 1 103 ? -6.209 0.351 -1.833 1.00 95.19 103 ARG A CA 1
ATOM 752 C C . ARG A 1 103 ? -6.308 0.447 -3.353 1.00 95.19 103 ARG A C 1
ATOM 754 O O . ARG A 1 103 ? -7.099 -0.256 -3.969 1.00 95.19 103 ARG A O 1
ATOM 761 N N . GLU A 1 104 ? -5.503 1.312 -3.957 1.00 94.31 104 GLU A N 1
ATOM 762 C CA . GLU A 1 104 ? -5.481 1.498 -5.404 1.00 94.31 104 GLU A CA 1
ATOM 763 C C . GLU A 1 104 ? -4.973 0.245 -6.134 1.00 94.31 104 GLU A C 1
ATOM 765 O O . GLU A 1 104 ? -5.538 -0.144 -7.155 1.00 94.31 104 GLU A O 1
ATOM 770 N N . GLN A 1 105 ? -3.944 -0.428 -5.609 1.00 93.88 105 GLN A N 1
ATOM 771 C CA . GLN A 1 105 ? -3.517 -1.722 -6.137 1.00 93.88 105 GLN A CA 1
ATOM 772 C C . GLN A 1 105 ? -4.664 -2.739 -6.096 1.00 93.88 105 GLN A C 1
ATOM 774 O O . GLN A 1 105 ? -4.888 -3.441 -7.077 1.00 93.88 105 GLN A O 1
ATOM 779 N N . GLU A 1 106 ? -5.384 -2.837 -4.979 1.00 90.94 106 GLU A N 1
ATOM 780 C CA . GLU A 1 106 ? -6.494 -3.784 -4.837 1.00 90.94 106 GLU A CA 1
ATOM 781 C C . GLU A 1 106 ? -7.631 -3.489 -5.815 1.00 90.94 106 GLU A C 1
ATOM 783 O O . GLU A 1 106 ? -8.143 -4.417 -6.431 1.00 90.94 106 GLU A O 1
ATOM 788 N N . MET A 1 107 ? -7.963 -2.215 -6.041 1.00 91.38 107 MET A N 1
ATOM 789 C CA . MET A 1 107 ? -8.936 -1.811 -7.063 1.00 91.38 107 MET A CA 1
ATOM 790 C C . MET A 1 107 ? -8.482 -2.197 -8.474 1.00 91.38 107 MET A C 1
ATOM 792 O O . MET A 1 107 ? -9.266 -2.748 -9.245 1.00 91.38 107 MET A O 1
ATOM 796 N N . HIS A 1 108 ? -7.209 -1.963 -8.806 1.00 89.25 108 HIS A N 1
ATOM 797 C CA . HIS A 1 108 ? -6.651 -2.361 -10.099 1.00 89.25 108 HIS A CA 1
ATOM 798 C C . HIS A 1 108 ? -6.661 -3.879 -10.298 1.00 89.25 108 HIS A C 1
ATOM 800 O O . HIS A 1 108 ? -6.961 -4.347 -11.394 1.00 89.25 108 HIS A O 1
ATOM 806 N N . LEU A 1 109 ? -6.363 -4.649 -9.249 1.00 87.38 109 LEU A N 1
ATOM 807 C CA . LEU A 1 109 ? -6.398 -6.109 -9.299 1.00 87.38 109 LEU A CA 1
ATOM 808 C C . LEU A 1 109 ? -7.828 -6.657 -9.329 1.00 87.38 109 LEU A C 1
ATOM 810 O O . LEU A 1 109 ? -8.044 -7.679 -9.962 1.00 87.38 109 LEU A O 1
ATOM 814 N N . ALA A 1 110 ? -8.793 -5.996 -8.685 1.00 85.38 110 ALA A N 1
ATOM 815 C CA . ALA A 1 110 ? -10.204 -6.381 -8.730 1.00 85.38 110 ALA A CA 1
ATOM 816 C C . ALA A 1 110 ? -10.831 -6.126 -10.111 1.00 85.38 110 ALA A C 1
ATOM 818 O O . ALA A 1 110 ? -11.676 -6.898 -10.554 1.00 85.38 110 ALA A O 1
ATOM 819 N N . GLY A 1 111 ? -10.397 -5.067 -10.806 1.00 80.75 111 GLY A N 1
ATOM 820 C CA . GLY A 1 111 ? -10.813 -4.777 -12.183 1.00 80.75 111 GLY A CA 1
ATOM 821 C C . GLY A 1 111 ? -10.138 -5.659 -13.241 1.00 80.75 111 GLY A C 1
ATOM 822 O O . GLY A 1 111 ? -10.622 -5.757 -14.366 1.00 80.75 111 GLY A O 1
ATOM 823 N N . GLN A 1 112 ? -9.030 -6.320 -12.899 1.00 80.25 112 GLN A N 1
ATOM 824 C CA . GLN A 1 112 ? -8.385 -7.318 -13.748 1.00 80.25 112 GLN A CA 1
ATOM 825 C C . GLN A 1 112 ? -9.013 -8.681 -13.441 1.00 80.25 112 GLN A C 1
ATOM 827 O O . GLN A 1 112 ? -8.881 -9.171 -12.326 1.00 80.25 112 GLN A O 1
ATOM 832 N N . GLY A 1 113 ? -9.713 -9.281 -14.412 1.00 75.69 113 GLY A N 1
ATOM 833 C CA . GLY A 1 113 ? -10.524 -10.493 -14.217 1.00 75.69 113 GLY A CA 1
ATOM 834 C C . GLY A 1 113 ? -9.879 -11.578 -13.337 1.00 75.69 113 GLY A C 1
ATOM 835 O O . GLY A 1 113 ? -8.659 -11.726 -13.306 1.00 75.69 113 GLY A O 1
ATOM 836 N N . HIS A 1 114 ? -10.715 -12.359 -12.645 1.00 71.31 114 HIS A N 1
ATOM 837 C CA . HIS A 1 114 ? -10.373 -13.213 -11.492 1.00 71.31 114 HIS A CA 1
ATOM 838 C C . HIS A 1 114 ? -9.061 -14.025 -11.598 1.00 71.31 114 HIS A C 1
ATOM 840 O O . HIS A 1 114 ? -8.334 -14.174 -10.615 1.00 71.31 114 HIS A O 1
ATOM 846 N N . ASN A 1 115 ? -8.700 -14.500 -12.792 1.00 72.69 115 ASN A N 1
ATOM 847 C CA . ASN A 1 115 ? -7.464 -15.253 -13.027 1.00 72.69 115 ASN A CA 1
ATOM 848 C C . ASN A 1 115 ? -6.190 -14.397 -12.890 1.00 72.69 115 ASN A C 1
ATOM 850 O O . ASN A 1 115 ? -5.180 -14.852 -12.355 1.00 72.69 115 ASN A O 1
ATOM 854 N N . TYR A 1 116 ? -6.228 -13.139 -13.326 1.00 67.44 116 TYR A N 1
ATOM 855 C CA . TYR A 1 116 ? -5.046 -12.282 -13.409 1.00 67.44 116 TYR A CA 1
ATOM 856 C C . TYR A 1 116 ? -4.615 -11.737 -12.040 1.00 67.44 116 TYR A C 1
ATOM 858 O O . TYR A 1 116 ? -3.423 -11.721 -11.726 1.00 67.44 116 TYR A O 1
ATOM 866 N N . GLY A 1 117 ? -5.572 -11.357 -11.185 1.00 72.31 117 GLY A N 1
ATOM 867 C CA . GLY A 1 117 ? -5.291 -10.918 -9.813 1.00 72.31 117 GLY A CA 1
ATOM 868 C C . GLY A 1 117 ? -4.794 -12.045 -8.892 1.00 72.31 117 GLY A C 1
ATOM 869 O O . GLY A 1 117 ? -3.982 -11.804 -7.987 1.00 72.31 117 GLY A O 1
ATOM 870 N N . ARG A 1 118 ? -5.240 -13.286 -9.146 1.00 70.38 118 ARG A N 1
ATOM 871 C CA . ARG A 1 118 ? -4.882 -14.483 -8.364 1.00 70.38 118 ARG A CA 1
ATOM 872 C C . ARG A 1 118 ? -3.485 -15.019 -8.688 1.00 70.38 118 ARG A C 1
ATOM 874 O O . ARG A 1 118 ? -2.795 -15.456 -7.776 1.00 70.38 118 ARG A O 1
ATOM 881 N N . MET A 1 119 ? -3.040 -14.939 -9.944 1.00 73.50 119 MET A N 1
ATOM 882 C CA . MET A 1 119 ? -1.735 -15.473 -10.378 1.00 73.50 119 MET A CA 1
ATOM 883 C C . MET A 1 119 ? -0.518 -14.652 -9.917 1.00 73.50 119 MET A C 1
ATOM 885 O O . MET A 1 119 ? 0.620 -15.085 -10.093 1.00 73.50 119 MET A O 1
ATOM 889 N N . ARG A 1 120 ? -0.711 -13.458 -9.342 1.00 81.00 120 ARG A N 1
ATOM 890 C CA . ARG A 1 120 ? 0.405 -12.620 -8.883 1.00 81.00 120 ARG A CA 1
ATOM 891 C C . ARG A 1 120 ? 0.962 -13.111 -7.550 1.00 81.00 120 ARG A C 1
ATOM 893 O O . ARG A 1 120 ? 0.232 -13.170 -6.558 1.00 81.00 120 ARG A O 1
ATOM 900 N N . THR A 1 121 ? 2.268 -13.381 -7.528 1.00 87.75 121 THR A N 1
ATOM 901 C CA . THR A 1 121 ? 3.005 -13.728 -6.307 1.00 87.75 121 THR A CA 1
ATOM 902 C C . THR A 1 121 ? 2.939 -12.594 -5.284 1.00 87.75 121 THR A C 1
ATOM 904 O O . THR A 1 121 ? 2.714 -11.425 -5.625 1.00 87.75 121 THR A O 1
ATOM 907 N N . LYS A 1 122 ? 3.119 -12.934 -4.004 1.00 88.88 122 LYS A N 1
ATOM 908 C CA . LYS A 1 122 ? 3.101 -11.957 -2.908 1.00 88.88 122 LYS A CA 1
ATOM 909 C C . LYS A 1 122 ? 4.188 -10.901 -3.111 1.00 88.88 122 LYS A C 1
ATOM 911 O O . LYS A 1 122 ? 3.927 -9.716 -2.923 1.00 88.88 122 LYS A O 1
ATOM 916 N N . GLU A 1 123 ? 5.364 -11.326 -3.552 1.00 92.25 123 GLU A N 1
ATOM 917 C CA . GLU A 1 123 ? 6.525 -10.485 -3.840 1.00 92.25 123 GLU A CA 1
ATOM 918 C C . GLU A 1 123 ? 6.176 -9.441 -4.901 1.00 92.25 123 GLU A C 1
ATOM 920 O O . GLU A 1 123 ? 6.342 -8.248 -4.659 1.00 92.25 123 GLU A O 1
ATOM 925 N N . TRP A 1 124 ? 5.564 -9.867 -6.014 1.00 94.00 124 TRP A N 1
ATOM 926 C CA . TRP A 1 124 ? 5.166 -8.951 -7.083 1.00 94.00 124 TRP A CA 1
ATOM 927 C C . TRP A 1 124 ? 4.184 -7.882 -6.593 1.00 94.00 124 TRP A C 1
ATOM 929 O O . TRP A 1 124 ? 4.301 -6.715 -6.970 1.00 94.00 124 TRP A O 1
ATOM 939 N N . LYS A 1 125 ? 3.227 -8.256 -5.731 1.00 93.44 125 LYS A N 1
ATOM 940 C CA . LYS A 1 125 ? 2.269 -7.296 -5.159 1.00 93.44 125 LYS A CA 1
ATOM 941 C C . LYS A 1 125 ? 2.994 -6.243 -4.315 1.00 93.44 125 LYS A C 1
ATOM 943 O O . LYS A 1 125 ? 2.682 -5.059 -4.418 1.00 93.44 125 LYS A O 1
ATOM 948 N N . TRP A 1 126 ? 3.988 -6.634 -3.523 1.00 96.12 126 TRP A N 1
ATOM 949 C CA . TRP A 1 126 ? 4.756 -5.674 -2.727 1.00 96.12 126 TRP A CA 1
ATOM 950 C C . TRP A 1 126 ? 5.714 -4.823 -3.561 1.00 96.12 126 TRP A C 1
ATOM 952 O O . TRP A 1 126 ? 5.859 -3.637 -3.267 1.00 96.12 126 TRP A O 1
ATOM 962 N N . ASP A 1 127 ? 6.301 -5.375 -4.622 1.00 96.44 127 ASP A N 1
ATOM 963 C CA . ASP A 1 127 ? 7.108 -4.610 -5.578 1.00 96.44 127 ASP A CA 1
ATOM 964 C C . ASP A 1 127 ? 6.283 -3.550 -6.314 1.00 96.44 127 ASP A C 1
ATOM 966 O O . ASP A 1 127 ? 6.735 -2.419 -6.491 1.00 96.44 127 ASP A O 1
ATOM 970 N N . ASP A 1 128 ? 5.059 -3.878 -6.729 1.00 95.44 128 ASP A N 1
ATOM 971 C CA . ASP A 1 128 ? 4.150 -2.905 -7.341 1.00 95.44 128 ASP A CA 1
ATOM 972 C C . ASP A 1 128 ? 3.781 -1.775 -6.361 1.00 95.44 128 ASP A C 1
ATOM 974 O O . ASP A 1 128 ? 3.817 -0.600 -6.728 1.00 95.44 128 ASP A O 1
ATOM 978 N N . ILE A 1 129 ? 3.539 -2.092 -5.083 1.00 96.38 129 ILE A N 1
ATOM 979 C CA . ILE A 1 129 ? 3.312 -1.070 -4.046 1.00 96.38 129 ILE A CA 1
ATOM 980 C C . ILE A 1 129 ? 4.549 -0.187 -3.860 1.00 96.38 129 ILE A C 1
ATOM 982 O O . ILE A 1 129 ? 4.412 1.033 -3.780 1.00 96.38 129 ILE A O 1
ATOM 986 N N . ALA A 1 130 ? 5.749 -0.770 -3.807 1.00 96.69 130 ALA A N 1
ATOM 987 C CA . ALA A 1 130 ? 6.997 -0.017 -3.679 1.00 96.69 130 ALA A CA 1
ATOM 988 C C . ALA A 1 130 ? 7.199 0.957 -4.853 1.00 96.69 130 ALA A C 1
ATOM 990 O O . ALA A 1 130 ? 7.539 2.123 -4.644 1.00 96.69 130 ALA A O 1
ATOM 991 N N . LYS A 1 131 ? 6.898 0.519 -6.084 1.00 96.88 131 LYS A N 1
ATOM 992 C CA . LYS A 1 131 ? 6.920 1.379 -7.279 1.00 96.88 131 LYS A CA 1
ATOM 993 C C . LYS A 1 131 ? 5.924 2.532 -7.170 1.00 96.88 131 LYS A C 1
ATOM 995 O O . LYS A 1 131 ? 6.296 3.677 -7.413 1.00 96.88 131 LYS A O 1
ATOM 1000 N N . ARG A 1 132 ? 4.682 2.265 -6.754 1.00 96.44 132 ARG A N 1
ATOM 1001 C CA . ARG A 1 132 ? 3.656 3.308 -6.548 1.00 96.44 132 ARG A CA 1
ATOM 1002 C C . ARG A 1 132 ? 4.049 4.305 -5.457 1.00 96.44 132 ARG A C 1
ATOM 1004 O O . ARG A 1 132 ? 3.880 5.507 -5.637 1.00 96.44 132 ARG A O 1
ATOM 1011 N N . MET A 1 133 ? 4.641 3.828 -4.364 1.00 96.19 133 MET A N 1
ATOM 1012 C CA . MET A 1 133 ? 5.181 4.668 -3.290 1.00 96.19 133 MET A CA 1
ATOM 1013 C C . MET A 1 133 ? 6.303 5.589 -3.790 1.00 96.19 133 MET A C 1
ATOM 1015 O O . MET A 1 133 ? 6.324 6.776 -3.457 1.00 96.19 133 MET A O 1
ATOM 1019 N N . ALA A 1 134 ? 7.200 5.080 -4.640 1.00 95.94 134 ALA A N 1
ATOM 1020 C CA . ALA A 1 134 ? 8.234 5.890 -5.278 1.00 95.94 134 ALA A CA 1
ATOM 1021 C C . ALA A 1 134 ? 7.641 6.960 -6.214 1.00 95.94 134 ALA A C 1
ATOM 1023 O O . ALA A 1 134 ? 8.054 8.116 -6.138 1.00 95.94 134 ALA A O 1
ATOM 1024 N N . ILE A 1 135 ? 6.628 6.614 -7.021 1.00 95.56 135 ILE A N 1
ATOM 1025 C CA . ILE A 1 135 ? 5.894 7.569 -7.876 1.00 95.56 135 ILE A CA 1
ATOM 1026 C C . ILE A 1 135 ? 5.212 8.657 -7.030 1.00 95.56 135 ILE A C 1
ATOM 1028 O O . ILE A 1 135 ? 5.220 9.827 -7.402 1.00 95.56 135 ILE A O 1
ATOM 1032 N N . ALA A 1 136 ? 4.691 8.302 -5.854 1.00 94.19 136 ALA A N 1
ATOM 1033 C CA . ALA A 1 136 ? 4.115 9.246 -4.895 1.00 94.19 136 ALA A CA 1
ATOM 1034 C C . ALA A 1 136 ? 5.165 10.114 -4.161 1.00 94.19 136 ALA A C 1
ATOM 1036 O O . ALA A 1 136 ? 4.820 10.856 -3.238 1.00 94.19 136 ALA A O 1
ATOM 1037 N N . GLY A 1 137 ? 6.450 10.015 -4.521 1.00 93.69 137 GLY A N 1
ATOM 1038 C CA . GLY A 1 137 ? 7.538 10.774 -3.904 1.00 93.69 137 GLY A CA 1
ATOM 1039 C C . GLY A 1 137 ? 7.865 10.327 -2.478 1.00 93.69 137 GLY A C 1
ATOM 1040 O O . GLY A 1 137 ? 8.395 11.116 -1.694 1.00 93.69 137 GLY A O 1
ATOM 1041 N N . ARG A 1 138 ? 7.505 9.092 -2.109 1.00 94.00 138 ARG A N 1
ATOM 1042 C CA . ARG A 1 138 ? 7.774 8.469 -0.803 1.00 94.00 138 ARG A CA 1
ATOM 1043 C C . ARG A 1 138 ? 8.417 7.091 -1.010 1.00 94.00 138 ARG A C 1
ATOM 1045 O O . ARG A 1 138 ? 7.803 6.079 -0.681 1.00 94.00 138 ARG A O 1
ATOM 1052 N N . PRO A 1 139 ? 9.620 7.017 -1.604 1.00 93.00 139 PRO A N 1
ATOM 1053 C CA . PRO A 1 139 ? 10.242 5.742 -1.942 1.00 93.00 139 PRO A CA 1
ATOM 1054 C C . PRO A 1 139 ? 10.486 4.892 -0.688 1.00 93.00 139 PRO A C 1
ATOM 1056 O O . PRO A 1 139 ? 11.102 5.340 0.279 1.00 93.00 139 PRO A O 1
ATOM 1059 N N . LYS A 1 140 ? 9.995 3.653 -0.719 1.00 94.06 140 LYS A N 1
ATOM 1060 C CA . LYS A 1 140 ? 10.203 2.617 0.299 1.00 94.06 140 LYS A CA 1
ATOM 1061 C C . LYS A 1 140 ? 10.298 1.268 -0.406 1.00 94.06 140 LYS A C 1
ATOM 1063 O O . LYS A 1 140 ? 9.590 1.034 -1.384 1.00 94.06 140 LYS A O 1
ATOM 1068 N N . ASP A 1 141 ? 11.132 0.372 0.104 1.00 94.38 141 ASP A N 1
ATOM 1069 C CA . ASP A 1 141 ? 11.272 -0.972 -0.463 1.00 94.38 141 ASP A CA 1
ATOM 1070 C C . ASP A 1 141 ? 10.047 -1.842 -0.185 1.00 94.38 141 ASP A C 1
ATOM 1072 O O . ASP A 1 141 ? 9.358 -1.677 0.827 1.00 94.38 141 ASP A O 1
ATOM 1076 N N . ALA A 1 142 ? 9.845 -2.853 -1.030 1.00 95.56 142 ALA A N 1
ATOM 1077 C CA . ALA A 1 142 ? 8.758 -3.823 -0.917 1.00 95.56 142 ALA A CA 1
ATOM 1078 C C . ALA A 1 142 ? 8.661 -4.447 0.489 1.00 95.56 142 ALA A C 1
ATOM 1080 O O . ALA A 1 142 ? 7.583 -4.491 1.083 1.00 95.56 142 ALA A O 1
ATOM 1081 N N . ASN A 1 143 ? 9.797 -4.849 1.072 1.00 94.25 143 ASN A N 1
ATOM 1082 C CA . ASN A 1 143 ? 9.842 -5.445 2.412 1.00 94.25 143 ASN A CA 1
ATOM 1083 C C . ASN A 1 143 ? 9.439 -4.452 3.518 1.00 94.25 143 ASN A C 1
ATOM 1085 O O . ASN A 1 143 ? 8.766 -4.822 4.479 1.00 94.25 143 ASN A O 1
ATOM 1089 N N . ASN A 1 144 ? 9.827 -3.182 3.379 1.00 93.88 144 ASN A N 1
ATOM 1090 C CA . ASN A 1 144 ? 9.475 -2.140 4.341 1.00 93.88 144 ASN A CA 1
ATOM 1091 C C . ASN A 1 144 ? 7.977 -1.820 4.272 1.00 93.88 144 ASN A C 1
ATOM 1093 O O . ASN A 1 144 ? 7.323 -1.732 5.313 1.00 93.88 144 ASN A O 1
ATOM 1097 N N . CYS A 1 145 ? 7.420 -1.723 3.061 1.00 95.00 145 CYS A N 1
ATOM 1098 C CA . CYS A 1 145 ? 5.983 -1.579 2.833 1.00 95.00 145 CYS A CA 1
ATOM 1099 C C . CYS A 1 145 ? 5.192 -2.753 3.425 1.00 95.00 145 CYS A C 1
ATOM 1101 O O . CYS A 1 145 ? 4.226 -2.523 4.152 1.00 95.00 145 CYS A O 1
ATOM 1103 N N . MET A 1 146 ? 5.633 -3.993 3.182 1.00 94.88 146 MET A N 1
ATOM 1104 C CA . MET A 1 146 ? 5.000 -5.203 3.716 1.00 94.88 146 MET A CA 1
ATOM 1105 C C . MET A 1 146 ? 4.957 -5.189 5.245 1.00 94.88 146 MET A C 1
ATOM 1107 O O . MET A 1 146 ? 3.884 -5.278 5.839 1.00 94.88 146 MET A O 1
ATOM 1111 N N . LYS A 1 147 ? 6.113 -4.995 5.892 1.00 94.25 147 LYS A N 1
ATOM 1112 C CA . LYS A 1 147 ? 6.205 -4.963 7.358 1.00 94.25 147 LYS A CA 1
ATOM 1113 C C . LYS A 1 147 ? 5.337 -3.865 7.966 1.00 94.25 147 LYS A C 1
ATOM 1115 O O . LYS A 1 147 ? 4.667 -4.091 8.975 1.00 94.25 147 LYS A O 1
ATOM 1120 N N . LYS A 1 148 ? 5.335 -2.669 7.365 1.00 94.62 148 LYS A N 1
ATOM 1121 C CA . LYS A 1 148 ? 4.526 -1.559 7.874 1.00 94.62 148 LYS A CA 1
ATOM 1122 C C . LYS A 1 148 ? 3.033 -1.818 7.694 1.00 94.62 148 LYS A C 1
ATOM 1124 O O . LYS A 1 148 ? 2.268 -1.539 8.616 1.00 94.62 148 LYS A O 1
ATOM 1129 N N . TRP A 1 149 ? 2.622 -2.367 6.554 1.00 95.81 149 TRP A N 1
ATOM 1130 C CA . TRP A 1 149 ? 1.232 -2.735 6.309 1.00 95.81 149 TRP A CA 1
ATOM 1131 C C . TRP A 1 149 ? 0.737 -3.782 7.304 1.00 95.81 149 TRP A C 1
ATOM 1133 O O . TRP A 1 149 ? -0.320 -3.588 7.900 1.00 95.81 149 TRP A O 1
ATOM 1143 N N . ASP A 1 150 ? 1.513 -4.841 7.548 1.00 94.56 150 ASP A N 1
ATOM 1144 C CA . ASP A 1 150 ? 1.143 -5.885 8.509 1.00 94.56 150 ASP A CA 1
ATOM 1145 C C . ASP A 1 150 ? 0.935 -5.296 9.909 1.00 94.56 150 ASP A C 1
ATOM 1147 O O . ASP A 1 150 ? -0.060 -5.595 10.573 1.00 94.56 150 ASP A O 1
ATOM 1151 N N . ASN A 1 151 ? 1.811 -4.382 10.334 1.00 93.00 151 ASN A N 1
ATOM 1152 C CA . ASN A 1 151 ? 1.645 -3.662 11.593 1.00 93.00 151 ASN A CA 1
ATOM 1153 C C . ASN A 1 151 ? 0.367 -2.801 11.611 1.00 93.00 151 ASN A C 1
ATOM 1155 O O . ASN A 1 151 ? -0.403 -2.879 12.570 1.00 93.00 151 ASN A O 1
ATOM 1159 N N . LEU A 1 152 ? 0.107 -2.006 10.568 1.00 93.50 152 LEU A N 1
ATOM 1160 C CA . LEU A 1 152 ? -1.098 -1.169 10.473 1.00 93.50 152 LEU A CA 1
ATOM 1161 C C . LEU A 1 152 ? -2.376 -2.011 10.504 1.00 93.50 152 LEU A C 1
ATOM 1163 O O . LEU A 1 152 ? -3.302 -1.716 11.260 1.00 93.50 152 LEU A O 1
ATOM 1167 N N . PHE A 1 153 ? -2.410 -3.089 9.726 1.00 91.50 153 PHE A N 1
ATOM 1168 C CA . PHE A 1 153 ? -3.565 -3.965 9.614 1.00 91.50 153 PHE A CA 1
ATOM 1169 C C . PHE A 1 153 ? -3.843 -4.716 10.922 1.00 91.50 153 PHE A C 1
ATOM 1171 O O . PHE A 1 153 ? -4.993 -4.829 11.350 1.00 91.50 153 PHE A O 1
ATOM 1178 N N . GLN A 1 154 ? -2.801 -5.184 11.615 1.00 93.38 154 GLN A N 1
ATOM 1179 C CA . GLN A 1 154 ? -2.948 -5.792 12.939 1.00 93.38 154 GLN A CA 1
ATOM 1180 C C . GLN A 1 154 ? -3.489 -4.795 13.974 1.00 93.38 154 GLN A C 1
ATOM 1182 O O . GLN A 1 154 ? -4.411 -5.135 14.720 1.00 93.38 154 GLN A O 1
ATOM 1187 N N . ASN A 1 155 ? -2.974 -3.561 13.995 1.00 91.94 155 ASN A N 1
ATOM 1188 C CA . ASN A 1 155 ? -3.480 -2.506 14.878 1.00 91.94 155 ASN A CA 1
ATOM 1189 C C . ASN A 1 155 ? -4.944 -2.163 14.574 1.00 91.94 155 ASN A C 1
ATOM 1191 O O . ASN A 1 155 ? -5.755 -2.078 15.496 1.00 91.94 155 ASN A O 1
ATOM 1195 N N . TYR A 1 156 ? -5.307 -2.052 13.293 1.00 90.44 156 TYR A N 1
ATOM 1196 C CA . TYR A 1 156 ? -6.690 -1.844 12.871 1.00 90.44 156 TYR A CA 1
ATOM 1197 C C . TYR A 1 156 ? -7.611 -2.954 13.389 1.00 90.44 156 TYR A C 1
ATOM 1199 O O . TYR A 1 156 ? -8.600 -2.656 14.056 1.00 90.44 156 TYR A O 1
ATOM 1207 N N . LYS A 1 157 ? -7.261 -4.233 13.176 1.00 92.19 157 LYS A N 1
ATOM 1208 C CA . LYS A 1 157 ? -8.047 -5.371 13.690 1.00 92.19 157 LYS A CA 1
ATOM 1209 C C . LYS A 1 157 ? -8.211 -5.318 15.208 1.00 92.19 157 LYS A C 1
ATOM 1211 O O . LYS A 1 157 ? -9.288 -5.611 15.719 1.00 92.19 157 LYS A O 1
ATOM 1216 N N . LYS A 1 158 ? -7.159 -4.935 15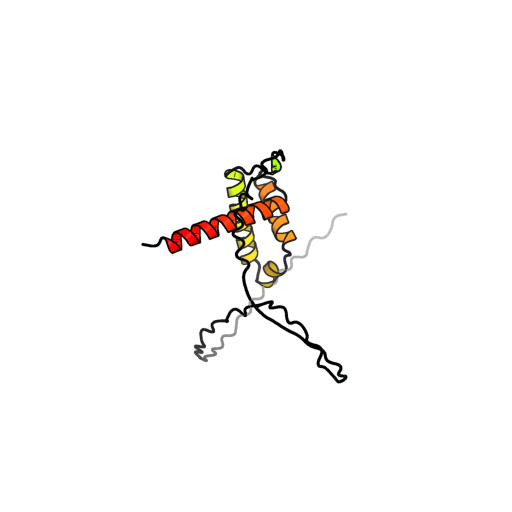.933 1.00 92.25 158 LYS A N 1
ATOM 1217 C CA . LYS A 1 158 ? -7.200 -4.797 17.392 1.00 92.25 158 LYS A CA 1
ATOM 1218 C C . LYS A 1 158 ? -8.198 -3.717 17.820 1.00 92.25 158 LYS A C 1
ATOM 1220 O O . LYS A 1 158 ? -9.052 -3.993 18.655 1.00 92.25 158 LYS A O 1
ATOM 1225 N N . ILE A 1 159 ? -8.145 -2.532 17.210 1.00 91.06 159 ILE A N 1
ATOM 1226 C CA . ILE A 1 159 ? -9.077 -1.427 17.495 1.00 91.06 159 ILE A CA 1
ATOM 1227 C C . ILE A 1 159 ? -10.516 -1.806 17.125 1.00 91.06 159 ILE A C 1
ATOM 1229 O O . ILE A 1 159 ? -11.428 -1.561 17.910 1.00 91.06 159 ILE A O 1
ATOM 1233 N N . GLN A 1 160 ? -10.724 -2.448 15.970 1.00 91.12 160 GLN A N 1
ATOM 1234 C CA . GLN A 1 160 ? -12.041 -2.939 15.551 1.00 91.12 160 GLN A CA 1
ATOM 1235 C C . GLN A 1 160 ? -12.643 -3.896 16.583 1.00 91.12 160 GLN A C 1
ATOM 1237 O O . GLN A 1 160 ? -13.790 -3.722 16.980 1.00 91.12 160 GLN A O 1
ATOM 1242 N N . ARG A 1 161 ? -11.859 -4.865 17.076 1.00 90.38 161 ARG A N 1
ATOM 1243 C CA . ARG A 1 161 ? -12.305 -5.806 18.116 1.00 90.38 161 ARG A CA 1
ATOM 1244 C C . ARG A 1 161 ? -12.701 -5.095 19.405 1.00 90.38 161 ARG A C 1
ATOM 1246 O O . ARG A 1 161 ? -13.739 -5.421 19.965 1.00 90.38 161 ARG A O 1
ATOM 1253 N N . PHE A 1 162 ? -11.910 -4.118 19.852 1.00 86.69 162 PHE A N 1
ATOM 1254 C CA . PHE A 1 162 ? -12.255 -3.331 21.038 1.00 86.69 162 PHE A CA 1
ATOM 1255 C C . PHE A 1 162 ? -13.552 -2.550 20.851 1.00 86.69 162 PHE A C 1
ATOM 1257 O O . PHE A 1 162 ? -14.407 -2.608 21.724 1.00 86.69 162 PHE A O 1
ATOM 1264 N N . ARG A 1 163 ? -13.727 -1.887 19.703 1.00 86.81 163 ARG A N 1
ATOM 1265 C CA . ARG A 1 163 ? -14.950 -1.141 19.388 1.00 86.81 163 ARG A CA 1
ATOM 1266 C C . ARG A 1 163 ? -16.187 -2.040 19.339 1.00 86.81 163 ARG A C 1
ATOM 1268 O O . ARG A 1 163 ? -17.239 -1.638 19.818 1.00 86.81 163 ARG A O 1
ATOM 1275 N N . ASN A 1 164 ? -16.056 -3.244 18.786 1.00 83.62 164 ASN A N 1
ATOM 1276 C CA . ASN A 1 164 ? -17.158 -4.205 18.707 1.00 83.62 164 ASN A CA 1
ATOM 1277 C C . ASN A 1 164 ? -17.500 -4.802 20.083 1.00 83.62 164 ASN A C 1
ATOM 1279 O O . ASN A 1 164 ? -18.661 -5.084 20.348 1.00 83.62 164 ASN A O 1
ATOM 1283 N N . ALA A 1 165 ? -16.508 -4.976 20.963 1.00 77.94 165 ALA A N 1
ATOM 1284 C CA . ALA A 1 165 ? -16.707 -5.467 22.328 1.00 77.94 165 ALA A CA 1
ATOM 1285 C C . ALA A 1 165 ? -17.211 -4.383 23.299 1.00 77.94 165 ALA A C 1
ATOM 1287 O O . ALA A 1 165 ? -17.813 -4.711 24.315 1.00 77.94 165 ALA A O 1
ATOM 1288 N N . SER A 1 166 ? -16.961 -3.104 23.003 1.00 74.25 166 SER A N 1
ATOM 1289 C CA . SER A 1 166 ? -17.444 -1.959 23.784 1.00 74.25 166 SER A CA 1
ATOM 1290 C C . SER A 1 166 ? -18.793 -1.416 23.299 1.00 74.25 166 SER A C 1
ATOM 1292 O O . SER A 1 166 ? -19.161 -0.308 23.688 1.00 74.25 166 SER A O 1
ATOM 1294 N N . GLY A 1 167 ? -19.484 -2.135 22.406 1.00 61.34 167 GLY A N 1
ATOM 1295 C CA . GLY A 1 167 ? -20.827 -1.782 21.947 1.00 61.34 167 GLY A CA 1
ATOM 1296 C C . GLY A 1 167 ? -21.793 -1.736 23.130 1.00 61.34 167 GLY A C 1
ATOM 1297 O O . GLY A 1 167 ? -21.931 -2.726 23.844 1.00 61.34 167 GLY A O 1
ATOM 1298 N N . HIS A 1 168 ? -22.364 -0.552 23.351 1.00 51.31 168 HIS A N 1
ATOM 1299 C CA . HIS A 1 168 ? -23.386 -0.239 24.350 1.00 51.31 168 HIS A CA 1
ATOM 1300 C C . HIS A 1 168 ? -24.731 -0.858 23.966 1.00 51.31 168 HIS A C 1
ATOM 1302 O O . HIS A 1 168 ? -25.035 -0.838 22.750 1.00 51.31 168 HIS A O 1
#

Sequence (168 aa):
MENITRGVSNMRAHSDGGDNDGDASDDADEGFKEDVEAGDDDDDIPIRPLGKTGGRGKGRGRGALRGRSVGRGGRGGANDDGGKSAMYYWSPEEQMALVRCKREQEMHLAGQGHNYGRMRTKEWKWDDIAKRMAIAGRPKDANNCMKKWDNLFQNYKKIQRFRNASGH

Organism: Chara braunii (NCBI:txid69332)